Protein AF-A0A097AQA0-F1 (afdb_monomer_lite)

Secondary structure (DSSP, 8-state):
--SGGG---------S-HHHHIIIIIIIHHHHHIIIIIIIIHHHHTTSHHHHH-HHHHHHHHHHHHHHH-TT-HHHHHHHHHHHHHHHHHHHHHTTSSS-HHHHHHHHHHHHHHHHHHHHHHHHHHHHHTT-

Sequence (132 aa):
MLIFSNIDFSGPEFNMSPILMFILVGIIGPVLETYLFQVVLLYFLSKINYLNNHKALLIIVASIIFGILHSYSLFYMISTFLAVVILNYSYLIYRNKTLSSFAIVLSIPSIHNIIDVLLFIITNRNTLIFNL

Foldseek 3Di:
DPPVVPFDPDFDDDDDDLVVLCPVQQPVVLLVCLCVQQPVQLVVLCVPVVCVVVVLVSLLVSLLVQLVVRPRGPVSSVVSSVLSSVLNVQLVVCVPPPDHSSVVSSVVSNVVRNVVSVVVVVVVVVVVVVVD

Radius of gyration: 17.44 Å; chains: 1; bounding box: 47×27×52 Å

InterPro domains:
  IPR003675 CAAX prenyl protease 2/Lysostaphin resistance protein A-like domain [PF02517] (17-96)

Structure (mmCIF, N/CA/C/O backbone):
data_AF-A0A097AQA0-F1
#
_entry.id   AF-A0A097AQA0-F1
#
loop_
_atom_site.group_PDB
_atom_site.id
_atom_site.type_symbol
_atom_site.label_atom_id
_atom_site.label_alt_id
_atom_site.label_comp_id
_atom_site.label_asym_id
_atom_site.label_entity_id
_atom_site.label_seq_id
_atom_site.pdbx_PDB_ins_code
_atom_site.Cartn_x
_atom_site.Cartn_y
_atom_site.Cartn_z
_atom_site.occupancy
_atom_site.B_iso_or_equiv
_atom_site.auth_seq_id
_atom_site.auth_comp_id
_atom_site.auth_asym_id
_atom_site.auth_atom_id
_atom_site.pdbx_PDB_model_num
ATOM 1 N N . MET A 1 1 ? 33.035 -3.571 6.991 1.00 52.62 1 MET A N 1
ATOM 2 C CA . MET A 1 1 ? 32.681 -3.348 5.570 1.00 52.62 1 MET A CA 1
ATOM 3 C C . MET A 1 1 ? 32.253 -4.657 4.878 1.00 52.62 1 MET A C 1
ATOM 5 O O . MET A 1 1 ? 32.617 -4.876 3.738 1.00 52.62 1 MET A O 1
ATOM 9 N N . LEU A 1 2 ? 31.498 -5.536 5.563 1.00 55.81 2 LEU A N 1
ATOM 10 C CA . LEU A 1 2 ? 31.055 -6.855 5.051 1.00 55.81 2 LEU A CA 1
ATOM 11 C C . LEU A 1 2 ? 29.557 -7.140 5.302 1.00 55.81 2 LEU A C 1
ATOM 13 O O . LEU A 1 2 ? 29.037 -8.142 4.837 1.00 55.81 2 LEU A O 1
ATOM 17 N N . ILE A 1 3 ? 28.849 -6.273 6.040 1.00 58.44 3 ILE A N 1
ATOM 18 C CA . ILE A 1 3 ? 27.431 -6.487 6.384 1.00 58.44 3 ILE A CA 1
ATOM 19 C C . ILE A 1 3 ? 26.506 -6.030 5.242 1.00 58.44 3 ILE A C 1
ATOM 21 O O . ILE A 1 3 ? 25.490 -6.663 4.987 1.00 58.44 3 ILE A O 1
ATOM 25 N N . PHE A 1 4 ? 26.877 -4.977 4.505 1.00 60.50 4 PHE A N 1
ATOM 26 C CA . PHE A 1 4 ? 26.053 -4.438 3.414 1.00 60.50 4 PHE A CA 1
ATOM 27 C C . PHE A 1 4 ? 26.166 -5.217 2.095 1.00 60.50 4 PHE A C 1
ATOM 29 O O . PHE A 1 4 ? 25.284 -5.092 1.256 1.00 60.50 4 PHE A O 1
ATOM 36 N N . SER A 1 5 ? 27.212 -6.030 1.901 1.00 65.00 5 SER A N 1
ATOM 37 C CA . SER A 1 5 ? 27.435 -6.757 0.640 1.00 65.00 5 SER A CA 1
ATOM 38 C C . SER A 1 5 ? 26.520 -7.970 0.442 1.00 65.00 5 SER A C 1
ATOM 40 O O . SER A 1 5 ? 26.476 -8.500 -0.660 1.00 65.00 5 SER A O 1
ATOM 42 N N . ASN A 1 6 ? 25.802 -8.404 1.484 1.00 76.00 6 ASN A N 1
ATOM 43 C CA . ASN A 1 6 ? 24.903 -9.566 1.447 1.00 76.00 6 ASN A CA 1
ATOM 44 C C . ASN A 1 6 ? 23.417 -9.180 1.548 1.00 76.00 6 ASN A C 1
ATOM 46 O O . ASN A 1 6 ? 22.574 -10.053 1.749 1.00 76.00 6 ASN A O 1
ATOM 50 N N . ILE A 1 7 ? 23.084 -7.887 1.481 1.00 80.81 7 ILE A N 1
ATOM 51 C CA . ILE A 1 7 ? 21.686 -7.454 1.492 1.00 80.81 7 ILE A CA 1
ATOM 52 C C . ILE A 1 7 ? 21.140 -7.622 0.080 1.00 80.81 7 ILE A C 1
ATOM 54 O O . ILE A 1 7 ? 21.618 -6.986 -0.857 1.00 80.81 7 ILE A O 1
ATOM 58 N N . ASP A 1 8 ? 20.138 -8.482 -0.053 1.00 85.62 8 ASP A N 1
ATOM 59 C CA . ASP A 1 8 ? 19.391 -8.625 -1.290 1.00 85.62 8 ASP A CA 1
ATOM 60 C C . ASP A 1 8 ? 18.403 -7.461 -1.432 1.00 85.62 8 ASP A C 1
ATOM 62 O O . ASP A 1 8 ? 17.501 -7.296 -0.608 1.00 85.62 8 ASP A O 1
ATOM 66 N N . PHE A 1 9 ? 18.612 -6.643 -2.463 1.00 86.00 9 PHE A N 1
ATOM 67 C CA . PHE A 1 9 ? 17.754 -5.517 -2.835 1.00 86.00 9 PHE A CA 1
ATOM 68 C C . PHE A 1 9 ? 16.784 -5.880 -3.969 1.00 86.00 9 PHE A C 1
ATOM 70 O O . PHE A 1 9 ? 16.182 -4.985 -4.563 1.00 86.00 9 PHE A O 1
ATOM 77 N N . SER A 1 10 ? 16.649 -7.169 -4.294 1.00 85.69 10 SER A N 1
ATOM 78 C CA . SER A 1 10 ? 15.729 -7.641 -5.320 1.00 85.69 10 SER A CA 1
ATOM 79 C C . SER A 1 10 ? 14.285 -7.230 -5.017 1.00 85.69 10 SER A C 1
ATOM 81 O O . SER A 1 10 ? 13.834 -7.162 -3.864 1.00 85.69 10 SER A O 1
ATOM 83 N N . GLY A 1 11 ? 13.574 -6.928 -6.097 1.00 85.81 11 GLY A N 1
ATOM 84 C CA . GLY A 1 11 ? 12.145 -6.665 -6.131 1.00 85.81 11 GLY A CA 1
ATOM 85 C C . GLY A 1 11 ? 11.494 -7.513 -7.228 1.00 85.81 11 GLY A C 1
ATOM 86 O O . GLY A 1 11 ? 12.131 -8.428 -7.754 1.00 85.81 11 GLY A O 1
ATOM 87 N N . PRO A 1 12 ? 10.237 -7.231 -7.591 1.00 87.38 12 PRO A N 1
ATOM 88 C CA . PRO A 1 12 ? 9.560 -7.970 -8.648 1.00 87.38 12 PRO A CA 1
ATOM 89 C C . PRO A 1 12 ? 10.271 -7.815 -10.001 1.00 87.38 12 PRO A C 1
ATOM 91 O O . PRO A 1 12 ? 10.581 -6.705 -10.435 1.00 87.38 12 PRO A O 1
ATOM 94 N N . GLU A 1 13 ? 10.474 -8.935 -10.692 1.00 87.38 13 GLU A N 1
ATOM 95 C CA . GLU A 1 13 ? 10.944 -8.961 -12.077 1.00 87.38 13 GLU A CA 1
ATOM 96 C C . GLU A 1 13 ? 9.755 -8.995 -13.043 1.00 87.38 13 GLU A C 1
ATOM 98 O O . GLU A 1 13 ? 8.819 -9.783 -12.883 1.00 87.38 13 GLU A O 1
ATOM 103 N N . PHE A 1 14 ? 9.794 -8.156 -14.080 1.00 85.06 14 PHE A N 1
ATOM 104 C CA . PHE A 1 14 ? 8.718 -8.059 -15.064 1.00 85.06 14 PHE A CA 1
ATOM 105 C C . PH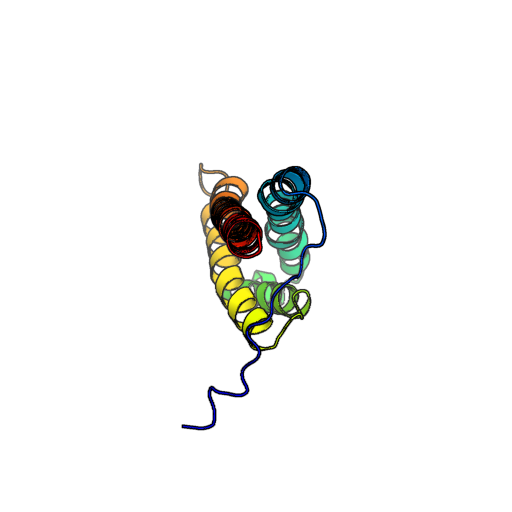E A 1 14 ? 9.186 -8.529 -16.440 1.00 85.06 14 PHE A C 1
ATOM 107 O O . PHE A 1 14 ? 10.005 -7.882 -17.090 1.00 85.06 14 PHE A O 1
ATOM 114 N N . ASN A 1 15 ? 8.603 -9.628 -16.919 1.00 87.62 15 ASN A N 1
ATOM 115 C CA . ASN A 1 15 ? 8.802 -10.130 -18.278 1.00 87.62 15 ASN A CA 1
ATOM 116 C C . ASN A 1 15 ? 7.559 -9.855 -19.138 1.00 87.62 15 ASN A C 1
ATOM 118 O O . ASN A 1 15 ? 6.793 -10.756 -19.478 1.00 87.62 15 ASN A O 1
ATOM 122 N N . MET A 1 16 ? 7.304 -8.577 -19.422 1.00 89.81 16 MET A N 1
ATOM 123 C CA . MET A 1 16 ? 6.180 -8.145 -20.252 1.00 89.81 16 MET A CA 1
ATOM 124 C C . MET A 1 16 ? 6.534 -6.910 -21.081 1.00 89.81 16 MET A C 1
ATOM 126 O O . MET A 1 16 ? 7.537 -6.244 -20.833 1.00 89.81 16 MET A O 1
ATOM 130 N 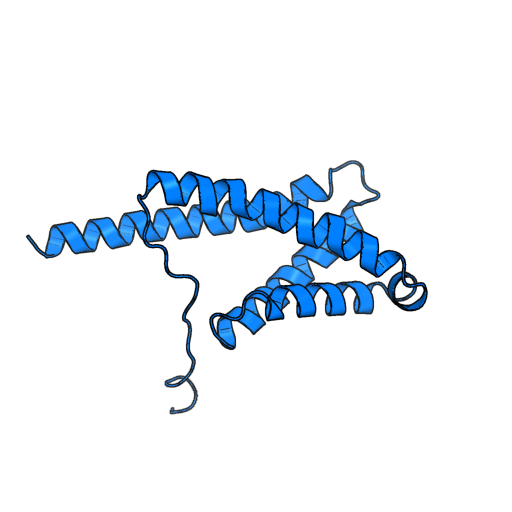N . SER A 1 17 ? 5.709 -6.593 -22.084 1.00 92.25 17 SER A N 1
ATOM 131 C CA . SER A 1 17 ? 5.953 -5.419 -22.925 1.00 92.25 17 SER A CA 1
ATOM 132 C C . SER A 1 17 ? 5.866 -4.116 -22.110 1.00 92.25 17 SER A C 1
ATOM 134 O O . SER A 1 17 ? 5.074 -4.040 -21.167 1.00 92.25 17 SER A O 1
ATOM 136 N N . PRO A 1 18 ? 6.606 -3.055 -22.491 1.00 90.75 18 PRO A N 1
ATOM 137 C CA . PRO A 1 18 ? 6.556 -1.758 -21.811 1.00 90.75 18 PRO A CA 1
ATOM 138 C C . PRO A 1 18 ? 5.140 -1.197 -21.626 1.00 90.75 18 PRO A C 1
ATOM 140 O O . PRO A 1 18 ? 4.810 -0.686 -20.559 1.00 90.75 18 PRO A O 1
ATOM 143 N N . ILE A 1 19 ? 4.288 -1.328 -22.651 1.00 92.25 19 ILE A N 1
ATOM 144 C CA . ILE A 1 19 ? 2.891 -0.877 -22.591 1.00 92.25 19 ILE A CA 1
ATOM 145 C C . ILE A 1 19 ? 2.100 -1.685 -21.561 1.00 92.25 19 ILE A C 1
ATOM 147 O O . ILE A 1 19 ? 1.344 -1.109 -20.781 1.00 92.25 19 ILE A O 1
ATOM 151 N N . LEU A 1 20 ? 2.281 -3.010 -21.540 1.00 93.75 20 LEU A N 1
ATOM 152 C CA . LEU A 1 20 ? 1.543 -3.872 -20.625 1.00 93.75 20 LEU A CA 1
ATOM 153 C C . LEU A 1 20 ? 1.987 -3.626 -19.182 1.00 93.75 20 LEU A C 1
ATOM 155 O O . LEU A 1 20 ? 1.142 -3.534 -18.298 1.00 93.75 20 LEU A O 1
ATOM 159 N N . MET A 1 21 ? 3.287 -3.427 -18.964 1.00 93.25 21 MET A N 1
ATOM 160 C CA . MET A 1 21 ? 3.841 -3.072 -17.660 1.00 93.25 21 MET A CA 1
ATOM 161 C C . MET A 1 21 ? 3.291 -1.733 -17.161 1.00 93.25 21 MET A C 1
ATOM 163 O O . MET A 1 21 ? 2.864 -1.635 -16.016 1.00 93.25 21 MET A O 1
ATOM 167 N N . PHE A 1 22 ? 3.210 -0.717 -18.021 1.00 92.50 22 PHE A N 1
ATOM 168 C CA . PHE A 1 22 ? 2.623 0.570 -17.649 1.00 92.50 22 PHE A CA 1
ATOM 169 C C . PHE A 1 22 ? 1.154 0.457 -17.235 1.00 92.50 22 PHE A C 1
ATOM 171 O O . PHE A 1 22 ? 0.759 1.004 -16.207 1.00 92.50 22 PHE A O 1
ATOM 178 N N . ILE A 1 23 ? 0.352 -0.299 -17.986 1.00 94.44 23 ILE A N 1
ATOM 179 C CA . ILE A 1 23 ? -1.067 -0.490 -17.670 1.00 94.44 23 ILE A CA 1
ATOM 180 C C . ILE A 1 23 ? -1.236 -1.323 -16.393 1.00 94.44 23 ILE A C 1
ATOM 182 O O . ILE A 1 23 ? -1.955 -0.913 -15.484 1.00 94.44 23 ILE A O 1
ATOM 186 N N . LEU A 1 24 ? -0.588 -2.487 -16.308 1.00 95.12 24 LEU A N 1
ATOM 187 C CA . LEU A 1 24 ? -0.796 -3.428 -15.207 1.00 95.12 24 LEU A CA 1
ATOM 188 C C . LEU A 1 24 ? -0.104 -2.987 -13.918 1.00 95.12 24 LEU A C 1
ATOM 190 O O . LEU A 1 24 ? -0.739 -2.996 -12.872 1.00 95.12 24 LEU A O 1
ATOM 194 N N . VAL A 1 25 ? 1.166 -2.590 -13.980 1.00 93.62 25 VAL A N 1
ATOM 195 C CA . VAL A 1 25 ? 1.980 -2.257 -12.797 1.00 93.62 25 VAL A CA 1
ATOM 196 C C . VAL A 1 25 ? 1.843 -0.783 -12.428 1.00 93.62 25 VAL A C 1
ATOM 198 O O . VAL A 1 25 ? 1.754 -0.455 -11.249 1.00 93.62 25 VAL A O 1
ATOM 201 N N . GLY A 1 26 ? 1.799 0.108 -13.421 1.00 92.81 26 GLY A N 1
ATOM 202 C CA . GLY A 1 26 ? 1.725 1.554 -13.190 1.00 92.81 26 GLY A CA 1
ATOM 203 C C . GLY A 1 26 ? 0.331 2.055 -12.809 1.00 92.81 26 GLY A C 1
ATOM 204 O O . GLY A 1 26 ? 0.217 2.992 -12.024 1.00 92.81 26 GLY A O 1
ATOM 205 N N . ILE A 1 27 ? -0.732 1.446 -13.349 1.00 92.88 27 ILE A N 1
ATOM 206 C CA . ILE A 1 27 ? -2.108 1.945 -13.182 1.00 92.88 27 ILE A CA 1
ATOM 207 C C . ILE A 1 27 ? -2.977 0.956 -12.405 1.00 92.88 27 ILE A C 1
ATOM 209 O O . ILE A 1 27 ? -3.514 1.298 -11.354 1.00 92.88 27 ILE A O 1
ATOM 213 N N . ILE A 1 28 ? -3.143 -0.268 -12.911 1.00 96.19 28 ILE A N 1
ATOM 214 C CA . ILE A 1 28 ? -4.114 -1.221 -12.354 1.00 96.19 28 ILE A CA 1
ATOM 215 C C . ILE A 1 28 ? -3.657 -1.762 -10.993 1.00 96.19 28 ILE A C 1
ATOM 217 O O . ILE A 1 28 ? -4.465 -1.829 -10.068 1.00 96.19 28 ILE A O 1
ATOM 221 N N . GLY A 1 29 ? -2.376 -2.105 -10.853 1.00 95.50 29 GLY A N 1
ATOM 222 C CA . GLY A 1 29 ? -1.776 -2.637 -9.628 1.00 95.50 29 GLY A CA 1
ATOM 223 C C . GLY A 1 29 ? -2.037 -1.743 -8.415 1.00 95.50 29 GLY A C 1
ATOM 224 O O . GLY A 1 29 ? -2.723 -2.191 -7.499 1.00 95.50 29 GLY A O 1
ATOM 225 N N . PRO A 1 30 ? -1.629 -0.460 -8.436 1.00 95.88 30 PRO A N 1
ATOM 226 C CA . PRO A 1 30 ? -1.872 0.480 -7.345 1.00 95.88 30 PRO A CA 1
ATOM 227 C C . PRO A 1 30 ? -3.346 0.604 -6.956 1.00 95.88 30 PRO A C 1
ATOM 229 O O . PRO A 1 30 ? -3.660 0.693 -5.768 1.00 95.88 30 PRO A O 1
ATOM 232 N N . VAL A 1 31 ? -4.263 0.588 -7.933 1.00 97.38 31 VAL A N 1
ATOM 233 C CA . VAL A 1 31 ? -5.713 0.646 -7.681 1.00 97.38 31 VAL A CA 1
ATOM 234 C C . VAL A 1 31 ? -6.181 -0.595 -6.928 1.00 97.38 31 VAL A C 1
ATOM 236 O O . VAL A 1 31 ? -6.865 -0.469 -5.907 1.00 97.38 31 VAL A O 1
ATOM 239 N N . LEU A 1 32 ? -5.806 -1.782 -7.412 1.00 97.31 32 LEU A N 1
ATOM 240 C CA . LEU A 1 32 ? -6.180 -3.052 -6.795 1.00 97.31 32 LEU A CA 1
ATOM 241 C C . LEU A 1 32 ? -5.561 -3.205 -5.405 1.00 97.31 32 LEU A C 1
ATOM 243 O O . LEU A 1 32 ? -6.277 -3.526 -4.459 1.00 97.31 32 LEU A O 1
ATOM 247 N N . GLU A 1 33 ? -4.268 -2.923 -5.258 1.00 95.88 33 GLU A N 1
ATOM 248 C CA . GLU A 1 33 ? -3.564 -2.981 -3.977 1.00 95.88 33 GLU A CA 1
ATOM 249 C C . GLU A 1 33 ? -4.184 -2.022 -2.963 1.00 95.88 33 GLU A C 1
ATOM 251 O O . GLU A 1 33 ? -4.558 -2.443 -1.867 1.00 95.88 33 GLU A O 1
ATOM 256 N N . THR A 1 34 ? -4.395 -0.758 -3.341 1.00 97.19 34 THR A N 1
ATOM 257 C CA . THR A 1 34 ? -4.984 0.236 -2.432 1.00 97.19 34 THR A CA 1
ATOM 258 C C . THR A 1 34 ? -6.378 -0.191 -1.976 1.00 97.19 34 THR A C 1
ATOM 260 O O . THR A 1 34 ? -6.741 -0.053 -0.805 1.00 97.19 34 THR A O 1
ATOM 263 N N . TYR A 1 35 ? -7.186 -0.734 -2.889 1.00 97.19 35 TYR A N 1
ATOM 264 C CA . TYR A 1 35 ? -8.524 -1.195 -2.546 1.00 97.19 35 TYR A CA 1
ATOM 265 C C . TYR A 1 35 ? -8.476 -2.408 -1.611 1.00 97.19 35 TYR A C 1
ATOM 267 O O . TYR A 1 35 ? -9.104 -2.410 -0.551 1.00 97.19 35 TYR A O 1
ATOM 275 N N . LEU A 1 36 ? -7.697 -3.431 -1.952 1.00 97.94 36 LEU A N 1
ATOM 276 C CA . LEU A 1 36 ? -7.626 -4.657 -1.163 1.00 97.94 36 LEU A CA 1
ATOM 277 C C . LEU A 1 36 ? -7.036 -4.416 0.231 1.00 97.94 36 LEU A C 1
ATOM 279 O O . LEU A 1 36 ? -7.556 -4.940 1.217 1.00 97.94 36 LEU A O 1
ATOM 283 N N . PHE A 1 37 ? -5.998 -3.593 0.351 1.00 97.19 37 PHE A N 1
ATOM 284 C CA . PHE A 1 37 ? -5.270 -3.455 1.609 1.00 97.19 37 PHE A CA 1
ATOM 285 C C . PHE A 1 37 ? -5.744 -2.278 2.462 1.00 97.19 37 PHE A C 1
ATOM 287 O O . PHE A 1 37 ? -6.003 -2.448 3.656 1.00 97.19 37 PHE A O 1
ATOM 294 N N . GLN A 1 38 ? -5.941 -1.096 1.880 1.00 97.06 38 GLN A N 1
ATOM 295 C CA . GLN A 1 38 ? -6.381 0.063 2.658 1.00 97.06 38 GLN A CA 1
ATOM 296 C C . GLN A 1 38 ? -7.898 0.117 2.825 1.00 97.06 38 GLN A C 1
ATOM 298 O O . GLN A 1 38 ? -8.367 0.625 3.840 1.00 97.06 38 GLN A O 1
ATOM 303 N N . VAL A 1 39 ? -8.690 -0.458 1.915 1.00 96.44 39 VAL A N 1
ATOM 304 C CA . VAL A 1 39 ? -10.151 -0.515 2.097 1.00 96.44 39 VAL A CA 1
ATOM 305 C C . VAL A 1 39 ? -10.571 -1.830 2.744 1.00 96.44 39 VAL A C 1
ATOM 307 O O . VAL A 1 39 ? -11.097 -1.822 3.859 1.00 96.44 39 VAL A O 1
ATOM 310 N N . VAL A 1 40 ? -10.344 -2.954 2.064 1.00 97.94 40 VAL A N 1
ATOM 311 C CA . VAL A 1 40 ? -10.923 -4.251 2.444 1.00 97.94 40 VAL A CA 1
ATOM 312 C C . VAL A 1 40 ? -10.260 -4.827 3.698 1.00 97.94 40 VAL A C 1
ATOM 314 O O . VAL A 1 40 ? -10.954 -5.125 4.673 1.00 97.94 40 VAL A O 1
ATOM 317 N N . LEU A 1 41 ? -8.930 -4.937 3.729 1.00 98.12 41 LEU A N 1
ATOM 318 C CA . LEU A 1 41 ? -8.214 -5.497 4.880 1.00 98.12 41 LEU A CA 1
ATOM 319 C C . LEU A 1 41 ? -8.417 -4.647 6.142 1.00 98.12 41 LEU A C 1
ATOM 321 O O . LEU A 1 41 ? -8.792 -5.188 7.184 1.00 98.12 41 LEU A O 1
ATOM 325 N N . LEU A 1 42 ? -8.245 -3.320 6.062 1.00 97.69 42 LEU A N 1
ATOM 326 C CA . LEU A 1 42 ? -8.501 -2.439 7.210 1.00 97.69 42 LEU A CA 1
ATOM 327 C C . LEU A 1 42 ? -9.959 -2.506 7.682 1.00 97.69 42 LEU A C 1
ATOM 329 O O . LEU A 1 42 ? -10.204 -2.454 8.889 1.00 97.69 42 LEU A O 1
ATOM 333 N N . TYR A 1 43 ? -10.929 -2.652 6.773 1.00 96.81 43 TYR A N 1
ATOM 334 C CA . TYR A 1 43 ? -12.325 -2.866 7.150 1.00 96.81 43 TYR A CA 1
ATOM 335 C C . TYR A 1 43 ? -12.488 -4.143 7.980 1.00 96.81 43 TYR A C 1
ATOM 337 O O . TYR A 1 43 ? -13.025 -4.069 9.088 1.00 96.81 43 TYR A O 1
ATOM 345 N N . PHE A 1 44 ? -11.994 -5.285 7.499 1.00 98.31 44 PHE A N 1
ATOM 346 C CA . PHE A 1 44 ? -12.136 -6.557 8.207 1.00 98.31 44 PHE A CA 1
ATOM 347 C C . PHE A 1 44 ? -11.378 -6.578 9.535 1.00 98.31 44 PHE A C 1
ATOM 349 O O . PHE A 1 44 ? -11.954 -6.956 10.554 1.00 98.31 44 PHE A O 1
ATOM 356 N N . LEU A 1 45 ? -10.137 -6.088 9.578 1.00 98.12 45 LEU A N 1
ATOM 357 C CA . LEU A 1 45 ? -9.378 -6.001 10.829 1.00 98.12 45 LEU A CA 1
ATOM 358 C C . LEU A 1 45 ? -10.046 -5.058 11.841 1.00 98.12 45 LEU A C 1
ATOM 360 O O . LEU A 1 45 ? -10.036 -5.334 13.039 1.00 98.12 45 LEU A O 1
ATOM 364 N N . SER A 1 46 ? -10.704 -3.987 11.380 1.00 96.88 46 SER A N 1
ATOM 365 C CA . SER A 1 46 ? -11.467 -3.088 12.259 1.00 96.88 46 SER A CA 1
ATOM 366 C C . SER A 1 46 ? -12.739 -3.712 12.850 1.00 96.88 46 SER A C 1
ATOM 368 O O . SER A 1 46 ? -13.325 -3.129 13.758 1.00 96.88 46 SER A O 1
ATOM 370 N N . LYS A 1 47 ? -13.171 -4.895 12.388 1.00 97.75 47 LYS A N 1
ATOM 371 C CA . LYS A 1 47 ? -14.259 -5.659 13.030 1.00 97.75 47 LYS A CA 1
ATOM 372 C C . LYS A 1 47 ? -13.810 -6.379 14.299 1.00 97.75 47 LYS A C 1
ATOM 374 O O . LYS A 1 47 ? -14.650 -6.763 15.105 1.00 97.75 47 LYS A O 1
ATOM 379 N N . ILE A 1 48 ? -12.505 -6.540 14.505 1.00 98.06 48 ILE A N 1
ATOM 380 C CA . ILE A 1 48 ? -11.954 -7.107 15.734 1.00 98.06 48 ILE A CA 1
ATOM 381 C C . ILE A 1 48 ? -11.924 -5.994 16.786 1.00 98.06 48 ILE A C 1
ATOM 383 O O . ILE A 1 48 ? -11.125 -5.064 16.677 1.00 98.06 48 ILE A O 1
ATOM 387 N N . ASN A 1 49 ? -12.773 -6.091 17.817 1.00 97.00 49 ASN A N 1
ATOM 388 C CA . ASN A 1 49 ? -12.941 -5.044 18.841 1.00 97.00 49 ASN A CA 1
ATOM 389 C C . ASN A 1 49 ? -11.611 -4.549 19.428 1.00 97.00 49 ASN A C 1
ATOM 391 O O . ASN A 1 49 ? -11.402 -3.344 19.555 1.00 97.00 49 ASN A O 1
ATOM 395 N N . TYR A 1 50 ? -10.690 -5.467 19.736 1.00 97.62 50 TYR A N 1
ATOM 396 C CA . TYR A 1 50 ? -9.385 -5.107 20.284 1.00 97.62 50 TYR A CA 1
ATOM 397 C C . TYR A 1 50 ? -8.571 -4.224 19.324 1.00 97.62 50 TYR A C 1
ATOM 399 O O . TYR A 1 50 ? -8.097 -3.164 19.730 1.00 97.62 50 TYR A O 1
ATOM 407 N N . LEU A 1 51 ? -8.472 -4.598 18.043 1.00 97.25 51 LEU A N 1
ATOM 408 C CA . LEU A 1 51 ? -7.762 -3.803 17.033 1.00 97.25 51 LEU A CA 1
ATOM 409 C C . LEU A 1 51 ? -8.476 -2.480 16.750 1.00 97.25 51 LEU A C 1
ATOM 411 O O . LEU A 1 51 ? -7.834 -1.443 16.598 1.00 97.25 51 LEU A O 1
ATOM 415 N N . ASN A 1 52 ? -9.809 -2.485 16.725 1.00 95.50 52 ASN A N 1
ATOM 416 C CA . ASN A 1 52 ? -10.585 -1.275 16.487 1.00 95.50 52 ASN A CA 1
ATOM 417 C C . ASN A 1 52 ? -10.344 -0.203 17.560 1.00 95.50 52 ASN A C 1
ATOM 419 O O . ASN A 1 52 ? -10.304 0.983 17.225 1.00 95.50 52 ASN A O 1
ATOM 423 N N . ASN A 1 53 ? -10.153 -0.628 18.812 1.00 97.06 53 ASN A N 1
ATOM 424 C CA . ASN A 1 53 ? -9.856 0.242 19.949 1.00 97.06 53 ASN A CA 1
ATOM 425 C C . ASN A 1 53 ? -8.381 0.684 19.997 1.00 97.06 53 ASN A C 1
ATOM 427 O O . ASN A 1 53 ? -8.071 1.697 20.616 1.00 97.06 53 ASN A O 1
ATOM 431 N N . HIS A 1 54 ? -7.478 -0.014 19.300 1.00 97.56 54 HIS A N 1
ATOM 432 C CA . HIS A 1 54 ? -6.043 0.282 19.260 1.00 97.56 54 HIS A CA 1
ATOM 433 C C . HIS A 1 54 ? -5.593 0.588 17.824 1.00 97.56 54 HIS A C 1
ATOM 435 O O . HIS A 1 54 ? -4.994 -0.247 17.148 1.00 97.56 54 HIS A O 1
ATOM 441 N N . LYS A 1 55 ? -5.858 1.811 17.341 1.00 95.81 55 LYS A N 1
ATOM 442 C CA . LYS A 1 55 ? -5.607 2.197 15.935 1.00 95.81 55 LYS A CA 1
ATOM 443 C C . LYS A 1 55 ? -4.154 2.027 15.487 1.00 95.81 55 LYS A C 1
ATOM 445 O O . LYS A 1 55 ? -3.926 1.602 14.360 1.00 95.81 55 LYS A O 1
ATOM 450 N N . ALA A 1 56 ? -3.186 2.317 16.358 1.00 97.75 56 ALA A N 1
ATOM 451 C CA . ALA A 1 56 ? -1.774 2.086 16.055 1.00 97.75 56 ALA A CA 1
ATOM 452 C C . ALA A 1 56 ? -1.496 0.595 15.805 1.00 97.75 56 ALA A C 1
ATOM 454 O O . ALA A 1 56 ? -0.875 0.243 14.809 1.00 97.75 56 ALA A O 1
ATOM 455 N N . LEU A 1 57 ? -2.036 -0.288 16.650 1.00 98.19 57 LEU A N 1
ATOM 456 C CA . LEU A 1 57 ? -1.898 -1.732 16.474 1.00 98.19 57 LEU A CA 1
ATOM 457 C C . LEU A 1 57 ? -2.599 -2.220 15.199 1.00 98.19 57 LEU A C 1
ATOM 459 O O . LEU A 1 57 ? -2.027 -3.022 14.471 1.00 98.19 57 LEU A O 1
ATOM 463 N N . LEU A 1 58 ? -3.792 -1.703 14.889 1.00 98.38 58 LEU A N 1
ATOM 464 C CA . LEU A 1 58 ? -4.490 -1.983 13.629 1.00 98.38 58 LEU A CA 1
ATOM 465 C C . LEU A 1 58 ? -3.619 -1.644 12.406 1.00 98.38 58 LEU A C 1
ATOM 467 O O . LEU A 1 58 ? -3.506 -2.466 11.499 1.00 98.38 58 LEU A O 1
ATOM 471 N N . ILE A 1 59 ? -2.985 -0.465 12.401 1.00 98.44 59 ILE A N 1
ATOM 472 C CA . ILE A 1 59 ? -2.062 -0.034 11.339 1.00 98.44 59 ILE A CA 1
ATOM 473 C C . ILE A 1 59 ? -0.872 -0.989 11.243 1.00 98.44 59 ILE A C 1
ATOM 475 O O . ILE A 1 59 ? -0.546 -1.444 10.148 1.00 98.44 59 ILE A O 1
ATOM 479 N N . ILE A 1 60 ? -0.232 -1.312 12.368 1.00 98.56 60 ILE A N 1
ATOM 480 C CA . ILE A 1 60 ? 0.945 -2.187 12.389 1.00 98.56 60 ILE A CA 1
ATOM 481 C C . ILE A 1 60 ? 0.594 -3.585 11.873 1.00 98.56 60 ILE A C 1
ATOM 483 O O . ILE A 1 60 ? 1.269 -4.077 10.976 1.00 98.56 60 ILE A O 1
ATOM 487 N N . VAL A 1 61 ? -0.493 -4.193 12.355 1.00 98.50 61 VAL A N 1
ATOM 488 C CA . VAL A 1 61 ? -0.934 -5.527 11.914 1.00 98.50 61 VAL A CA 1
ATOM 489 C C . VAL A 1 61 ? -1.254 -5.538 10.419 1.00 98.50 61 VAL A C 1
ATOM 491 O O . VAL A 1 61 ? -0.772 -6.413 9.703 1.00 98.50 61 VAL A O 1
ATOM 494 N N . ALA A 1 62 ? -2.010 -4.554 9.923 1.00 98.44 62 ALA A N 1
ATOM 495 C CA . ALA A 1 62 ? -2.329 -4.458 8.499 1.00 98.44 62 ALA A CA 1
ATOM 496 C C . ALA A 1 62 ? -1.067 -4.298 7.632 1.00 98.44 62 ALA A C 1
ATOM 498 O O . ALA A 1 62 ? -0.961 -4.907 6.570 1.00 98.44 62 ALA A O 1
ATOM 499 N N . SER A 1 63 ? -0.092 -3.517 8.103 1.00 98.50 63 SER A N 1
ATOM 500 C CA . SER A 1 63 ? 1.161 -3.277 7.378 1.00 98.50 63 SER A CA 1
ATOM 501 C C . SER A 1 63 ? 2.079 -4.499 7.395 1.00 98.50 63 SER A C 1
ATOM 503 O O . SER A 1 63 ? 2.729 -4.776 6.393 1.00 98.50 63 SER A O 1
ATOM 505 N N . ILE A 1 64 ? 2.114 -5.259 8.498 1.00 98.44 64 ILE A N 1
ATOM 506 C CA . ILE A 1 64 ? 2.850 -6.532 8.582 1.00 98.44 64 ILE A CA 1
ATOM 507 C C . ILE A 1 64 ? 2.282 -7.530 7.573 1.00 98.44 64 ILE A C 1
ATOM 509 O O . ILE A 1 64 ? 3.047 -8.139 6.832 1.00 98.44 64 ILE A O 1
ATOM 513 N N . ILE A 1 65 ? 0.952 -7.669 7.509 1.00 98.25 65 ILE A N 1
ATOM 514 C CA . ILE A 1 65 ? 0.295 -8.555 6.536 1.00 98.25 65 ILE A CA 1
ATOM 515 C C . ILE A 1 65 ? 0.685 -8.157 5.109 1.00 98.25 65 ILE A C 1
ATOM 517 O O . ILE A 1 65 ? 1.062 -9.023 4.327 1.00 98.25 65 ILE A O 1
ATOM 521 N N . PHE A 1 66 ? 0.649 -6.860 4.784 1.00 97.62 66 PHE A N 1
ATOM 522 C CA . PHE A 1 66 ? 1.071 -6.375 3.469 1.00 97.62 66 PHE A CA 1
ATOM 523 C C . PHE A 1 66 ? 2.531 -6.732 3.170 1.00 97.62 66 PHE A C 1
ATOM 525 O O . PHE A 1 66 ? 2.803 -7.319 2.128 1.00 97.62 66 PHE A O 1
ATOM 532 N N . GLY A 1 67 ? 3.456 -6.418 4.083 1.00 96.75 67 GLY A N 1
ATOM 533 C CA . GLY A 1 67 ? 4.882 -6.693 3.896 1.00 96.75 67 GLY A CA 1
ATOM 534 C C . GLY A 1 67 ? 5.166 -8.182 3.690 1.00 96.75 67 GLY A C 1
ATOM 535 O O . GLY A 1 67 ? 5.875 -8.544 2.758 1.00 96.75 67 GLY A O 1
ATOM 536 N N . ILE A 1 68 ? 4.558 -9.063 4.495 1.00 97.00 68 ILE A N 1
ATOM 537 C CA . ILE A 1 68 ? 4.725 -10.524 4.366 1.00 97.00 68 ILE A CA 1
ATOM 538 C C . ILE A 1 68 ? 4.256 -11.033 2.996 1.00 97.00 68 ILE A C 1
ATOM 540 O O . ILE A 1 68 ? 4.862 -11.948 2.443 1.00 97.00 68 ILE A O 1
ATOM 544 N N . LEU A 1 69 ? 3.195 -10.444 2.435 1.00 96.19 69 LEU A N 1
ATOM 545 C CA . LEU A 1 69 ? 2.702 -10.791 1.097 1.00 96.19 69 LEU A CA 1
ATOM 546 C C . LEU A 1 69 ? 3.615 -10.286 -0.036 1.00 96.19 69 LEU A C 1
ATOM 548 O O . LEU A 1 69 ? 3.439 -10.695 -1.179 1.00 96.19 69 LEU A O 1
ATOM 552 N N . HIS A 1 70 ? 4.600 -9.442 0.278 1.00 93.31 70 HIS A N 1
ATOM 553 C CA . HIS A 1 70 ? 5.589 -8.876 -0.641 1.00 93.31 70 HIS A CA 1
ATOM 554 C C . HIS A 1 70 ? 6.984 -9.474 -0.382 1.00 93.31 70 HIS A C 1
ATOM 556 O O . HIS A 1 70 ? 7.973 -8.770 -0.176 1.00 93.31 70 HIS A O 1
ATOM 562 N N . SER A 1 71 ? 7.073 -10.803 -0.377 1.00 91.38 71 SER A N 1
ATOM 563 C CA . SER A 1 71 ? 8.239 -11.580 0.066 1.00 91.38 71 SER A CA 1
ATOM 564 C C . SER A 1 71 ? 9.321 -11.805 -1.006 1.00 91.38 71 SER A C 1
ATOM 566 O O . SER A 1 71 ? 9.854 -12.905 -1.130 1.00 91.38 71 SER A O 1
ATOM 568 N N . TYR A 1 72 ? 9.681 -10.763 -1.763 1.00 91.56 72 TYR A N 1
ATOM 569 C CA . TYR A 1 72 ? 10.755 -10.840 -2.770 1.00 91.56 72 TYR A CA 1
ATOM 570 C C . TYR A 1 72 ? 12.147 -10.893 -2.131 1.00 91.56 72 TYR A C 1
ATOM 572 O O . TYR A 1 72 ? 12.964 -11.741 -2.466 1.00 91.56 72 TYR A O 1
ATOM 580 N N . SER A 1 73 ? 12.386 -10.025 -1.150 1.00 93.19 73 SER A N 1
ATOM 581 C CA . SER A 1 73 ? 13.599 -9.999 -0.337 1.00 93.19 73 SER A CA 1
ATOM 582 C C . SER A 1 73 ? 13.274 -9.470 1.056 1.00 93.19 73 SER A C 1
ATOM 584 O O . SER A 1 73 ? 12.249 -8.814 1.269 1.00 93.19 73 SER A O 1
ATOM 586 N N . LEU A 1 74 ? 14.151 -9.725 2.032 1.00 92.19 74 LEU A N 1
ATOM 587 C CA . LEU A 1 74 ? 13.970 -9.181 3.381 1.00 92.19 74 LEU A CA 1
ATOM 588 C C . LEU A 1 74 ? 13.975 -7.646 3.366 1.00 92.19 74 LEU A C 1
ATOM 590 O O . LEU A 1 74 ? 13.180 -7.023 4.071 1.00 92.19 74 LEU A O 1
ATOM 594 N N . PHE A 1 75 ? 14.841 -7.038 2.550 1.00 92.62 75 PHE A N 1
ATOM 595 C CA . PHE A 1 75 ? 14.881 -5.588 2.399 1.00 92.62 75 PHE A CA 1
ATOM 596 C C . PHE A 1 75 ? 13.562 -5.056 1.831 1.00 92.62 75 PHE A C 1
ATOM 598 O O . PHE A 1 75 ? 12.990 -4.131 2.406 1.00 92.62 75 PHE A O 1
ATOM 605 N N . TYR A 1 76 ? 13.051 -5.674 0.762 1.00 92.69 76 TYR A N 1
ATOM 606 C CA . TYR A 1 76 ? 11.793 -5.273 0.136 1.00 92.69 76 TYR A CA 1
ATOM 607 C C . TYR A 1 76 ? 10.592 -5.456 1.074 1.00 92.69 76 TYR A C 1
ATOM 609 O O . TYR A 1 76 ? 9.743 -4.576 1.178 1.00 92.69 76 TYR A O 1
ATOM 617 N N . MET A 1 77 ? 10.543 -6.547 1.841 1.00 95.75 77 MET A N 1
ATOM 618 C CA . MET A 1 77 ? 9.500 -6.771 2.847 1.00 95.75 77 MET A CA 1
ATOM 619 C C . MET A 1 77 ? 9.508 -5.687 3.940 1.00 95.75 77 MET A C 1
ATOM 621 O O . MET A 1 77 ? 8.452 -5.203 4.350 1.00 95.75 77 MET A O 1
ATOM 625 N N . ILE A 1 78 ? 10.690 -5.278 4.414 1.00 95.94 78 ILE A N 1
ATOM 626 C CA . ILE A 1 78 ? 10.817 -4.226 5.434 1.00 95.94 78 ILE A CA 1
ATOM 627 C C . ILE A 1 78 ? 10.457 -2.853 4.852 1.00 95.94 78 ILE A C 1
ATOM 629 O O . ILE A 1 78 ? 9.729 -2.092 5.492 1.00 95.94 78 ILE A O 1
ATOM 633 N N . SER A 1 79 ? 10.937 -2.520 3.651 1.00 94.50 79 SER A N 1
ATOM 634 C CA . SER A 1 79 ? 10.655 -1.225 3.024 1.00 94.50 79 SER A CA 1
ATOM 635 C C . SER A 1 79 ? 9.172 -1.076 2.670 1.00 94.50 79 SER A C 1
ATOM 637 O O . SER A 1 79 ? 8.578 -0.040 2.975 1.00 94.50 79 SER A O 1
ATOM 639 N N . THR A 1 80 ? 8.542 -2.126 2.132 1.00 94.75 80 THR A N 1
ATOM 640 C CA . THR A 1 80 ? 7.094 -2.157 1.868 1.00 94.75 80 THR A CA 1
ATOM 641 C C . THR A 1 80 ? 6.281 -2.064 3.153 1.00 94.75 80 THR A C 1
ATOM 643 O O . THR A 1 80 ? 5.349 -1.264 3.212 1.00 94.75 80 THR A O 1
ATOM 646 N N . PHE A 1 81 ? 6.658 -2.784 4.217 1.00 97.75 81 PHE A N 1
ATOM 647 C CA . PHE A 1 81 ? 6.036 -2.630 5.536 1.00 97.75 81 PHE A CA 1
ATOM 648 C C . PHE A 1 81 ? 6.038 -1.163 5.993 1.00 97.75 81 PHE A C 1
ATOM 650 O O . PHE A 1 81 ? 4.985 -0.628 6.343 1.00 97.75 81 PHE A O 1
ATOM 657 N N . LEU A 1 82 ? 7.194 -0.491 5.953 1.00 97.62 82 LEU A N 1
ATOM 658 C CA . LEU A 1 82 ? 7.321 0.905 6.384 1.00 97.62 82 LEU A CA 1
ATOM 659 C C . LEU A 1 82 ? 6.487 1.858 5.517 1.00 97.62 82 LEU A C 1
ATOM 661 O O . LEU A 1 82 ? 5.797 2.726 6.054 1.00 97.62 82 LEU A O 1
ATOM 665 N N . ALA A 1 83 ? 6.505 1.680 4.194 1.00 96.31 83 ALA A N 1
ATOM 666 C CA . ALA A 1 83 ? 5.686 2.471 3.279 1.00 96.31 83 ALA A CA 1
ATOM 667 C C . ALA A 1 83 ? 4.188 2.297 3.582 1.00 96.31 83 ALA A C 1
ATOM 669 O O . ALA A 1 83 ? 3.443 3.275 3.685 1.00 96.31 83 ALA A O 1
ATOM 670 N N . VAL A 1 84 ? 3.743 1.062 3.815 1.00 97.81 84 VAL A N 1
ATOM 671 C CA . VAL A 1 84 ? 2.335 0.759 4.086 1.00 97.81 84 VAL A CA 1
ATOM 672 C C . VAL A 1 84 ? 1.878 1.212 5.472 1.00 97.81 84 VAL A C 1
ATOM 674 O O . VAL A 1 84 ? 0.709 1.573 5.618 1.00 97.81 84 VAL A O 1
ATOM 677 N N . VAL A 1 85 ? 2.769 1.324 6.465 1.00 98.38 85 VAL A N 1
ATOM 678 C CA . VAL A 1 85 ? 2.445 1.998 7.738 1.00 98.38 85 VAL A CA 1
ATOM 679 C C . VAL A 1 85 ? 1.969 3.428 7.480 1.00 98.38 85 VAL A C 1
ATOM 681 O O . VAL A 1 85 ? 0.938 3.838 8.022 1.00 98.38 85 VAL A O 1
ATOM 684 N N . ILE A 1 86 ? 2.669 4.166 6.613 1.00 97.38 86 ILE A N 1
ATOM 685 C CA . ILE A 1 86 ? 2.306 5.540 6.244 1.00 97.38 86 ILE A CA 1
ATOM 686 C C . ILE A 1 86 ? 0.958 5.548 5.514 1.00 97.38 86 ILE A C 1
ATOM 688 O O . ILE A 1 86 ? 0.065 6.304 5.893 1.00 97.38 86 ILE A O 1
ATOM 692 N N . LEU A 1 87 ? 0.765 4.666 4.528 1.00 97.56 87 LEU A N 1
ATOM 693 C CA . LEU A 1 87 ? -0.484 4.586 3.758 1.00 97.56 87 LEU A CA 1
ATOM 694 C C . LEU A 1 87 ? -1.697 4.235 4.630 1.00 97.56 87 LEU A C 1
ATOM 696 O O . LEU A 1 87 ? -2.746 4.871 4.519 1.00 97.56 87 LEU A O 1
ATOM 700 N N . ASN A 1 88 ? -1.559 3.265 5.535 1.00 97.88 88 ASN A N 1
ATOM 701 C CA . ASN A 1 88 ? -2.618 2.862 6.460 1.00 97.88 88 ASN A CA 1
ATOM 702 C C . ASN A 1 88 ? -2.959 3.983 7.451 1.00 97.88 88 ASN A C 1
ATOM 704 O O . ASN A 1 88 ? -4.137 4.235 7.725 1.00 97.88 88 ASN A O 1
ATOM 708 N N . TYR A 1 89 ? -1.946 4.689 7.961 1.00 97.06 89 TYR A N 1
ATOM 709 C CA . TYR A 1 89 ? -2.139 5.870 8.802 1.00 97.06 89 TYR A CA 1
ATOM 710 C C . TYR A 1 89 ? -2.900 6.975 8.057 1.00 97.06 89 TYR A C 1
ATOM 712 O O . TYR A 1 89 ? -3.919 7.470 8.549 1.00 97.06 89 TYR A O 1
ATOM 720 N N . SER A 1 90 ? -2.461 7.309 6.840 1.00 95.69 90 SER A N 1
ATOM 721 C CA . SER A 1 90 ? -3.122 8.292 5.983 1.00 95.69 90 SER A CA 1
ATOM 722 C C . SER A 1 90 ? -4.567 7.895 5.685 1.00 95.69 90 SER A C 1
ATOM 724 O O . SER A 1 90 ? -5.470 8.716 5.858 1.00 95.69 90 SER A O 1
ATOM 726 N N . TYR A 1 91 ? -4.821 6.634 5.322 1.00 96.88 91 TYR A N 1
ATOM 727 C CA . TYR A 1 91 ? -6.170 6.150 5.041 1.00 96.88 91 TYR A CA 1
ATOM 728 C C . TYR A 1 91 ? -7.122 6.404 6.216 1.00 96.88 91 TYR A C 1
ATOM 730 O O . TYR A 1 91 ? -8.199 6.975 6.033 1.00 96.88 91 TYR A O 1
ATOM 738 N N . LEU A 1 92 ? -6.721 6.021 7.434 1.00 95.00 92 LEU A N 1
ATOM 739 C CA . LEU A 1 92 ? -7.564 6.162 8.621 1.00 95.00 92 LEU A CA 1
ATOM 740 C C . LEU A 1 92 ? -7.815 7.627 9.002 1.00 95.00 92 LEU A C 1
ATOM 742 O O . LEU A 1 92 ? -8.926 7.952 9.421 1.00 95.00 92 LEU A O 1
ATOM 746 N N . ILE A 1 93 ? -6.832 8.514 8.829 1.00 93.75 93 ILE A N 1
ATOM 747 C CA . IL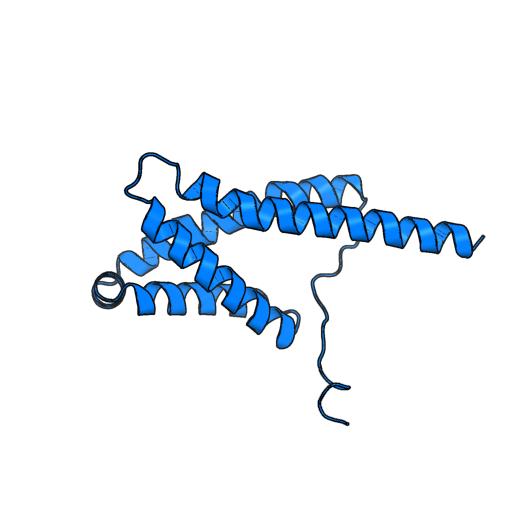E A 1 93 ? -6.980 9.945 9.140 1.00 93.75 93 ILE A CA 1
ATOM 748 C C . ILE A 1 93 ? -7.917 10.658 8.176 1.00 93.75 93 ILE A C 1
ATOM 750 O O . ILE A 1 93 ? -8.693 11.523 8.592 1.00 93.75 93 ILE A O 1
ATOM 754 N N . TYR A 1 94 ? -7.833 10.336 6.887 1.00 92.31 94 TYR A N 1
ATOM 755 C CA . TYR A 1 94 ? -8.648 10.997 5.873 1.00 92.31 94 TYR A CA 1
ATOM 756 C C . TYR A 1 94 ? -10.039 10.378 5.724 1.00 92.31 94 TYR A C 1
ATOM 758 O O . TYR A 1 94 ? -10.906 11.009 5.132 1.00 92.31 94 TYR A O 1
ATOM 766 N N . ARG A 1 95 ? -10.298 9.200 6.309 1.00 85.50 95 ARG A N 1
ATOM 767 C CA . ARG A 1 95 ? -11.581 8.483 6.182 1.00 85.50 95 ARG A CA 1
ATOM 768 C C . ARG A 1 95 ? -12.809 9.302 6.597 1.00 85.50 95 ARG A C 1
ATOM 770 O O . ARG A 1 95 ? -13.880 9.095 6.043 1.00 85.50 95 ARG A O 1
ATOM 777 N N . ASN A 1 96 ? -12.650 10.218 7.553 1.00 82.00 96 ASN A N 1
ATOM 778 C CA . ASN A 1 96 ? -13.732 11.062 8.077 1.00 82.00 96 ASN A CA 1
ATOM 779 C C . ASN A 1 96 ? -13.656 12.517 7.579 1.00 82.00 96 ASN A C 1
ATOM 781 O O . ASN A 1 96 ? -14.297 13.398 8.148 1.00 82.00 96 ASN A O 1
ATOM 785 N N . LYS A 1 97 ? -12.822 12.796 6.571 1.00 85.50 97 LYS A N 1
ATOM 786 C CA . LYS A 1 97 ? -12.647 14.135 5.997 1.00 85.50 97 LYS A CA 1
ATOM 787 C C . LYS A 1 97 ? -13.388 14.242 4.663 1.00 85.50 97 LYS A C 1
ATOM 789 O O . LYS A 1 97 ? -13.847 13.253 4.107 1.00 85.50 97 LYS A O 1
ATOM 794 N N . THR A 1 98 ? -13.498 15.463 4.148 1.00 75.88 98 THR A N 1
ATOM 795 C CA . THR A 1 98 ? -14.160 15.759 2.865 1.00 75.88 98 THR A CA 1
ATOM 796 C C . THR A 1 98 ? -13.417 15.188 1.655 1.00 75.88 98 THR A C 1
ATOM 798 O O . THR A 1 98 ? -14.025 14.950 0.615 1.00 75.88 98 THR A O 1
ATOM 801 N N . LEU A 1 99 ? -12.107 14.960 1.779 1.00 75.88 99 LEU A N 1
ATOM 802 C CA . LEU A 1 99 ? -11.291 14.329 0.746 1.00 75.88 99 LEU A CA 1
ATOM 803 C C . LEU A 1 99 ? -11.422 12.805 0.808 1.00 75.88 99 LEU A C 1
ATOM 805 O O . LEU A 1 99 ? -11.351 12.216 1.884 1.00 75.88 99 LEU A O 1
ATOM 809 N N . SER A 1 100 ? -11.528 12.163 -0.358 1.00 87.81 100 SER A N 1
ATOM 810 C CA . SER A 1 100 ? -11.538 10.701 -0.456 1.00 87.81 100 SER A CA 1
ATOM 811 C C . SER A 1 100 ? -10.222 10.122 0.070 1.00 87.81 100 SER A C 1
ATOM 813 O O . SER A 1 100 ? -9.166 10.300 -0.542 1.00 87.81 100 SER A O 1
ATOM 815 N N . SER A 1 101 ? -10.284 9.401 1.195 1.00 90.88 101 SER A N 1
ATOM 816 C CA . SER A 1 101 ? -9.128 8.698 1.767 1.00 90.88 101 SER A CA 1
ATOM 817 C C . SER A 1 101 ? -8.508 7.721 0.774 1.00 90.88 101 SER A C 1
ATOM 819 O O . SER A 1 101 ? -7.289 7.596 0.721 1.00 90.88 101 SER A O 1
ATOM 821 N N . PHE A 1 102 ? -9.341 7.083 -0.051 1.00 93.56 102 PHE A N 1
ATOM 822 C CA . PHE A 1 102 ? -8.893 6.213 -1.129 1.00 93.56 102 PHE A CA 1
ATOM 823 C C . PHE A 1 102 ? -8.067 6.981 -2.165 1.00 93.56 102 PHE A C 1
ATOM 825 O O . PHE A 1 102 ? -6.967 6.554 -2.485 1.00 93.56 102 PHE A O 1
ATOM 832 N N . ALA A 1 103 ? -8.545 8.137 -2.639 1.00 92.81 103 ALA A N 1
ATOM 833 C CA . ALA A 1 103 ? -7.833 8.917 -3.654 1.00 92.81 103 ALA A CA 1
ATOM 8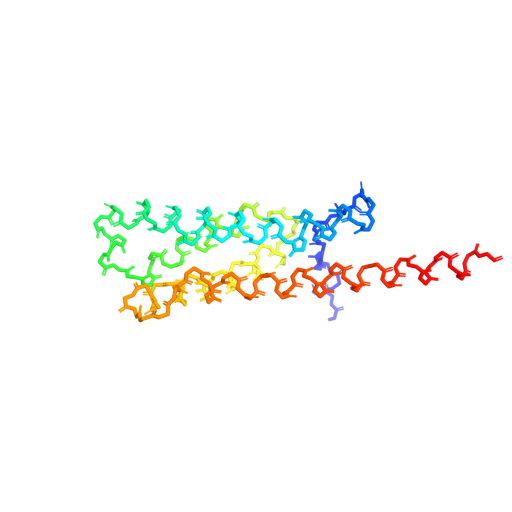34 C C . ALA A 1 103 ? -6.485 9.453 -3.145 1.00 92.81 103 ALA A C 1
ATOM 836 O O . ALA A 1 103 ? -5.491 9.404 -3.867 1.00 92.81 103 ALA A O 1
ATOM 837 N N . ILE A 1 104 ? -6.435 9.922 -1.891 1.00 92.81 104 ILE A N 1
ATOM 838 C CA . ILE A 1 104 ? -5.186 10.393 -1.273 1.00 92.81 104 ILE A CA 1
ATOM 839 C C . ILE A 1 104 ? -4.168 9.256 -1.228 1.00 92.81 104 ILE A C 1
ATOM 841 O O . ILE A 1 104 ? -3.038 9.412 -1.682 1.00 92.81 104 ILE A O 1
ATOM 845 N N . VAL A 1 105 ? -4.581 8.104 -0.707 1.00 95.62 105 VAL A N 1
ATOM 846 C CA . VAL A 1 105 ? -3.691 6.959 -0.526 1.00 95.62 105 VAL A CA 1
ATOM 847 C C . VAL A 1 105 ? -3.270 6.369 -1.861 1.00 95.62 105 VAL A C 1
ATOM 849 O O . VAL A 1 105 ? -2.098 6.064 -1.996 1.00 95.62 105 VAL A O 1
ATOM 852 N N . LEU A 1 106 ? -4.173 6.272 -2.842 1.00 96.38 106 LEU A N 1
ATOM 853 C CA . LEU A 1 106 ? -3.894 5.744 -4.179 1.00 96.38 106 LEU A CA 1
ATOM 854 C C . LEU A 1 106 ? -2.865 6.585 -4.940 1.00 96.38 106 LEU A C 1
ATOM 856 O O . LEU A 1 106 ? -2.103 6.047 -5.744 1.00 96.38 106 LEU A O 1
ATOM 860 N N . SER A 1 107 ? -2.826 7.900 -4.703 1.00 94.06 107 SER A N 1
ATOM 861 C CA . SER A 1 107 ? -1.923 8.787 -5.440 1.00 94.06 107 SER A CA 1
ATOM 862 C C . SER A 1 107 ? -0.448 8.433 -5.223 1.00 94.06 107 SER A C 1
ATOM 864 O O . SER A 1 107 ? 0.323 8.436 -6.177 1.00 94.06 107 SER A O 1
ATOM 866 N N . ILE A 1 108 ? -0.072 8.040 -4.004 1.00 94.12 108 ILE A N 1
ATOM 867 C CA . ILE A 1 108 ? 1.308 7.711 -3.629 1.00 94.12 108 ILE A CA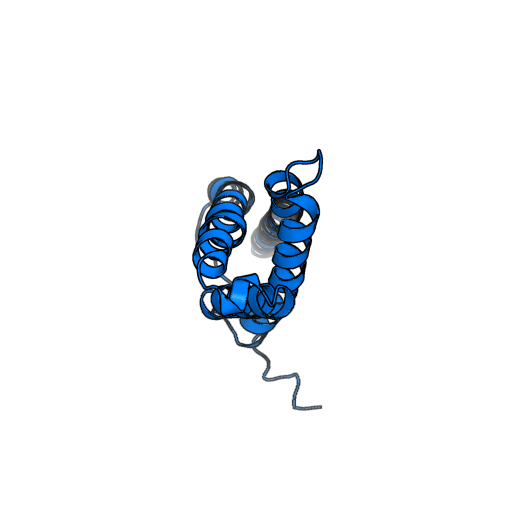 1
ATOM 868 C C . ILE A 1 108 ? 1.847 6.472 -4.383 1.00 94.12 108 ILE A C 1
ATOM 870 O O . ILE A 1 108 ? 2.828 6.632 -5.111 1.00 94.12 108 ILE A O 1
ATOM 874 N N . PRO A 1 109 ? 1.245 5.266 -4.285 1.00 93.56 109 PRO A N 1
ATOM 875 C CA . PRO A 1 109 ? 1.709 4.087 -5.012 1.00 93.56 109 PRO A CA 1
ATOM 876 C C . PRO A 1 109 ? 1.534 4.232 -6.526 1.00 93.56 109 PRO A C 1
ATOM 878 O O . PRO A 1 109 ? 2.352 3.711 -7.273 1.00 93.56 109 PRO A O 1
ATOM 881 N N . SER A 1 110 ? 0.533 4.985 -7.004 1.00 93.00 110 SER A N 1
ATOM 882 C CA . SER A 1 110 ? 0.392 5.246 -8.445 1.00 93.00 110 SER A CA 1
ATOM 883 C C . SER A 1 110 ? 1.573 6.055 -8.981 1.00 93.00 110 SER A C 1
ATOM 885 O O . SER A 1 110 ? 2.163 5.688 -9.991 1.00 93.00 110 SER A O 1
ATOM 887 N N . ILE A 1 111 ? 1.957 7.138 -8.295 1.00 94.19 111 ILE A N 1
ATOM 888 C CA . ILE A 1 111 ? 3.115 7.952 -8.691 1.00 94.19 111 ILE A CA 1
ATOM 889 C C . ILE A 1 111 ? 4.401 7.124 -8.607 1.00 94.19 111 ILE A C 1
ATOM 891 O O . ILE A 1 111 ? 5.182 7.135 -9.554 1.00 94.19 111 ILE A O 1
ATOM 895 N N . HIS A 1 112 ? 4.597 6.393 -7.506 1.00 92.75 112 HIS A N 1
ATOM 896 C CA . HIS A 1 112 ? 5.764 5.535 -7.304 1.00 92.75 112 HIS A CA 1
ATOM 897 C C . HIS A 1 112 ? 5.911 4.504 -8.432 1.00 92.75 112 HIS A C 1
ATOM 899 O O . HIS A 1 112 ? 6.926 4.489 -9.124 1.00 92.75 112 HIS A O 1
ATOM 905 N N . ASN A 1 113 ? 4.864 3.720 -8.704 1.00 93.56 113 ASN A N 1
ATOM 906 C CA . ASN A 1 113 ? 4.919 2.678 -9.726 1.00 93.56 113 ASN A CA 1
ATOM 907 C C . ASN A 1 113 ? 5.058 3.249 -11.139 1.00 93.56 113 ASN A C 1
ATOM 909 O O . ASN A 1 113 ? 5.744 2.658 -11.968 1.00 93.56 113 ASN A O 1
ATOM 913 N N . ILE A 1 114 ? 4.444 4.399 -11.437 1.00 93.88 114 ILE A N 1
ATOM 914 C CA . ILE A 1 114 ? 4.646 5.069 -12.729 1.00 93.88 114 ILE A CA 1
ATOM 915 C C . ILE A 1 114 ? 6.113 5.480 -12.895 1.00 93.88 114 ILE A C 1
ATOM 917 O O . ILE A 1 114 ? 6.679 5.249 -13.963 1.00 93.88 114 ILE A O 1
ATOM 921 N N . ILE A 1 115 ? 6.740 6.060 -11.866 1.00 93.62 115 ILE A N 1
ATOM 922 C CA . ILE A 1 115 ? 8.160 6.437 -11.908 1.00 93.62 115 ILE A CA 1
ATOM 923 C C . ILE A 1 115 ? 9.033 5.199 -12.136 1.00 93.62 115 ILE A C 1
ATOM 925 O O . ILE A 1 115 ? 9.855 5.211 -13.054 1.00 93.62 115 ILE A O 1
ATOM 929 N N . ASP A 1 116 ? 8.817 4.125 -11.378 1.00 90.31 116 ASP A N 1
ATOM 930 C CA . ASP A 1 116 ? 9.590 2.883 -11.501 1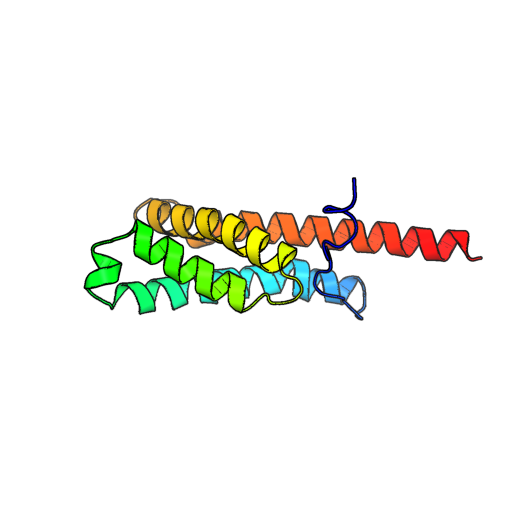.00 90.31 116 ASP A CA 1
ATOM 931 C C . ASP A 1 116 ? 9.473 2.270 -12.898 1.00 90.31 116 ASP A C 1
ATOM 933 O O . ASP A 1 116 ? 10.473 1.918 -13.528 1.00 90.31 116 ASP A O 1
ATOM 937 N N . VAL A 1 117 ? 8.250 2.206 -13.430 1.00 91.31 117 VAL A N 1
ATOM 938 C CA . VAL A 1 117 ? 7.985 1.719 -14.785 1.00 91.31 117 VAL A CA 1
ATOM 939 C C . VAL A 1 117 ? 8.713 2.567 -15.828 1.00 91.31 117 VAL A C 1
ATOM 941 O O . VAL A 1 117 ? 9.335 2.020 -16.741 1.00 91.31 117 VAL A O 1
ATOM 944 N N . LEU A 1 118 ? 8.655 3.896 -15.717 1.00 91.19 118 LEU A N 1
ATOM 945 C CA . LEU A 1 118 ? 9.330 4.792 -16.656 1.00 91.19 118 LEU A CA 1
ATOM 946 C C . LEU A 1 118 ? 10.853 4.621 -16.594 1.00 91.19 118 LEU A C 1
ATOM 948 O O . LEU A 1 118 ? 11.494 4.512 -17.642 1.00 91.19 118 LEU A O 1
ATOM 952 N N . LEU A 1 119 ? 11.429 4.539 -15.392 1.00 89.75 119 LEU A N 1
ATOM 953 C CA . LEU A 1 119 ? 12.862 4.310 -15.195 1.00 89.75 119 LEU A CA 1
ATOM 954 C C . LEU A 1 119 ? 13.312 2.968 -15.779 1.00 89.75 119 LEU A C 1
ATOM 956 O O . LEU A 1 119 ? 14.342 2.913 -16.458 1.00 89.75 119 LEU A O 1
ATOM 960 N N . PHE A 1 120 ? 12.527 1.908 -15.581 1.00 87.06 120 PHE A N 1
ATOM 961 C CA . PHE A 1 120 ? 12.800 0.595 -16.159 1.00 87.06 120 PHE A CA 1
ATOM 962 C C . PHE A 1 120 ? 12.806 0.646 -17.692 1.00 87.06 120 PHE A C 1
ATOM 964 O O . PHE A 1 120 ? 13.738 0.155 -18.327 1.00 87.06 120 PHE A O 1
ATOM 971 N N . ILE A 1 121 ? 11.806 1.291 -18.305 1.00 86.81 121 ILE A N 1
ATOM 972 C CA . ILE A 1 121 ? 11.707 1.409 -19.769 1.00 86.81 121 ILE A CA 1
ATOM 973 C C . ILE A 1 121 ? 12.895 2.189 -20.346 1.00 86.81 121 ILE A C 1
ATOM 975 O O . ILE A 1 121 ? 13.461 1.779 -21.362 1.00 86.81 121 ILE A O 1
ATOM 979 N N . ILE A 1 122 ? 13.279 3.301 -19.713 1.00 87.94 122 ILE A N 1
ATOM 980 C CA . ILE A 1 122 ? 14.412 4.130 -20.149 1.00 87.94 122 ILE A CA 1
ATOM 981 C C . ILE A 1 122 ? 15.723 3.340 -20.051 1.00 87.94 122 ILE A C 1
ATOM 983 O O . ILE A 1 122 ? 16.496 3.292 -21.008 1.00 87.94 122 ILE A O 1
ATOM 987 N N . THR A 1 123 ? 15.957 2.677 -18.919 1.00 84.00 123 THR A N 1
ATOM 988 C CA . THR A 1 123 ? 17.206 1.944 -18.662 1.00 84.00 123 THR A CA 1
ATOM 989 C C . THR A 1 123 ? 17.349 0.723 -19.573 1.00 84.00 123 THR A C 1
ATOM 991 O O . THR A 1 123 ? 18.422 0.505 -20.140 1.00 84.00 123 THR A O 1
ATOM 994 N N . ASN A 1 124 ? 16.261 -0.020 -19.805 1.00 76.38 124 ASN A N 1
ATOM 995 C CA . ASN A 1 124 ? 16.273 -1.171 -20.712 1.00 76.38 124 ASN A CA 1
ATOM 996 C C . ASN A 1 124 ? 16.373 -0.778 -22.193 1.00 76.38 124 ASN A C 1
ATOM 998 O O . ASN A 1 124 ? 16.927 -1.527 -22.996 1.00 76.38 124 ASN A O 1
ATOM 1002 N N . ARG A 1 125 ? 15.891 0.411 -22.585 1.00 63.81 125 ARG A N 1
ATOM 1003 C CA . ARG A 1 125 ? 16.158 0.939 -23.933 1.00 63.81 125 ARG A CA 1
ATOM 1004 C C . ARG A 1 125 ? 17.636 1.254 -24.137 1.00 63.81 125 ARG A C 1
ATOM 1006 O O . ARG A 1 125 ? 18.170 0.944 -25.197 1.00 63.81 125 ARG A O 1
ATOM 1013 N N . ASN A 1 126 ? 18.295 1.837 -23.139 1.00 60.41 126 ASN A N 1
ATOM 1014 C CA . ASN A 1 126 ? 19.707 2.200 -23.252 1.00 60.41 126 ASN A CA 1
ATOM 1015 C C . ASN A 1 126 ? 20.603 0.957 -23.385 1.00 60.41 126 ASN A C 1
ATOM 1017 O O . ASN A 1 126 ? 21.497 0.943 -24.224 1.00 60.41 126 ASN A O 1
ATOM 1021 N N . THR A 1 127 ? 20.323 -0.123 -22.653 1.00 57.56 127 THR A N 1
ATOM 1022 C CA . THR A 1 127 ? 21.068 -1.393 -22.780 1.00 57.56 127 THR A CA 1
ATOM 1023 C C . THR A 1 127 ? 20.900 -2.076 -24.140 1.00 57.56 127 THR A C 1
ATOM 1025 O O . THR A 1 127 ? 21.825 -2.746 -24.586 1.00 57.56 127 THR A O 1
ATOM 1028 N N . LEU A 1 128 ? 19.779 -1.890 -24.844 1.00 50.72 128 LEU A N 1
ATOM 1029 C CA . LEU A 1 128 ? 19.612 -2.391 -26.217 1.00 50.72 128 LEU A CA 1
ATOM 1030 C C . LEU A 1 128 ? 20.384 -1.565 -27.258 1.00 50.72 128 LEU A C 1
ATOM 1032 O O . LEU A 1 128 ? 20.809 -2.118 -28.265 1.00 50.72 128 LEU A O 1
ATOM 1036 N N . ILE A 1 129 ? 20.585 -0.263 -27.025 1.00 50.28 129 ILE A N 1
ATOM 1037 C CA . ILE A 1 129 ? 21.306 0.627 -27.953 1.00 50.28 129 ILE A CA 1
ATOM 1038 C C . ILE A 1 129 ? 22.828 0.444 -27.846 1.00 50.28 129 ILE A C 1
ATOM 1040 O O . ILE A 1 129 ? 23.510 0.519 -28.858 1.00 50.28 129 ILE A O 1
ATOM 1044 N N . PHE A 1 130 ? 23.365 0.178 -26.651 1.00 45.50 130 PHE A N 1
ATOM 1045 C CA . PHE A 1 130 ? 24.811 -0.026 -26.446 1.00 45.50 130 PHE A CA 1
ATOM 1046 C C . PHE A 1 130 ? 25.316 -1.442 -26.789 1.00 45.50 130 PHE A C 1
ATOM 1048 O O . PHE A 1 130 ? 26.521 -1.671 -26.756 1.00 45.50 130 PHE A O 1
ATOM 1055 N N . ASN A 1 131 ? 24.416 -2.381 -27.102 1.00 46.94 131 ASN A N 1
ATOM 1056 C CA . ASN A 1 131 ? 24.743 -3.761 -27.493 1.00 46.94 131 ASN A CA 1
ATOM 1057 C C . ASN A 1 131 ? 24.554 -4.025 -29.006 1.00 46.94 131 ASN A C 1
ATOM 1059 O O . ASN A 1 131 ? 24.512 -5.185 -29.421 1.00 46.94 131 ASN A O 1
ATOM 1063 N N . LEU A 1 132 ? 24.421 -2.964 -29.810 1.00 46.06 132 LEU A N 1
ATOM 1064 C CA . LEU A 1 132 ? 24.415 -2.972 -31.280 1.00 46.06 132 LEU A CA 1
ATOM 1065 C C . LEU A 1 132 ? 25.675 -2.275 -31.802 1.00 46.06 132 LEU A C 1
ATOM 1067 O O . LEU A 1 132 ? 26.192 -2.736 -32.842 1.00 46.06 132 LEU A O 1
#

Organism: Thermoanaerobacter kivui (NCBI:txid2325)

pLDDT: mean 89.59, std 12.65, range [45.5, 98.56]